Protein AF-R9JDZ4-F1 (afdb_monomer)

Foldseek 3Di:
DWKKKKWWQDPNDIDIDIDDLVRVLACVLCVVVDPTDMWMWTCRDPPDTFTKDFPDQDPQQKTFIGGPVRHTPGIDHHPHD

Structure (mmCIF, N/CA/C/O backbone):
data_AF-R9JDZ4-F1
#
_entry.id   AF-R9JDZ4-F1
#
loop_
_atom_site.group_PDB
_atom_site.id
_atom_site.type_symbol
_atom_site.label_atom_id
_atom_site.label_alt_id
_atom_site.label_comp_id
_atom_site.label_asym_id
_atom_site.label_entity_id
_atom_site.label_seq_id
_atom_site.pdbx_PDB_ins_code
_atom_site.Cartn_x
_atom_site.Cartn_y
_atom_site.Cartn_z
_atom_site.occupancy
_atom_site.B_iso_or_equiv
_atom_site.auth_seq_id
_atom_site.auth_comp_id
_atom_site.auth_asym_id
_atom_site.auth_atom_id
_atom_site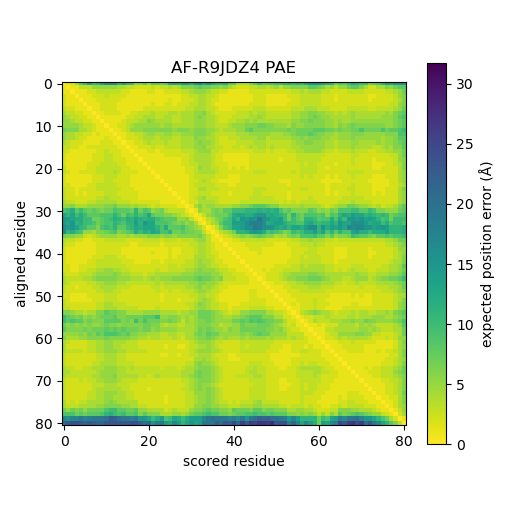.pdbx_PDB_model_num
ATOM 1 N N . MET A 1 1 ? -3.319 11.929 10.109 1.00 82.75 1 MET A N 1
ATOM 2 C CA . MET A 1 1 ? -2.060 11.381 9.553 1.00 82.75 1 MET A CA 1
ATOM 3 C C . MET A 1 1 ? -2.341 9.943 9.183 1.00 82.75 1 MET A C 1
ATOM 5 O O . MET A 1 1 ? -2.742 9.205 10.077 1.00 82.75 1 MET A O 1
ATOM 9 N N . ARG A 1 2 ? -2.205 9.574 7.904 1.00 93.56 2 ARG A N 1
ATOM 10 C CA . ARG A 1 2 ? -2.590 8.231 7.457 1.00 93.56 2 ARG A CA 1
ATOM 11 C C . ARG A 1 2 ? -1.624 7.159 7.957 1.00 93.56 2 ARG A C 1
ATOM 13 O O . ARG A 1 2 ? -0.456 7.450 8.245 1.00 93.56 2 ARG A O 1
ATOM 20 N N . LYS A 1 3 ? -2.134 5.939 8.098 1.00 97.19 3 LYS A N 1
ATOM 21 C CA . LYS A 1 3 ? -1.403 4.759 8.561 1.00 97.19 3 LYS A CA 1
ATOM 22 C C . LYS A 1 3 ? -1.673 3.597 7.624 1.00 97.19 3 LYS A C 1
ATOM 24 O O . LYS A 1 3 ? -2.826 3.282 7.353 1.00 97.19 3 LYS A O 1
ATOM 29 N N . PHE A 1 4 ? -0.602 2.947 7.190 1.00 98.00 4 PHE A N 1
ATOM 30 C CA . PHE A 1 4 ? -0.682 1.840 6.251 1.00 98.00 4 PHE A CA 1
ATOM 31 C C . PHE A 1 4 ? -0.048 0.598 6.833 1.00 98.00 4 PHE A C 1
ATOM 33 O O . PHE A 1 4 ? 1.107 0.633 7.247 1.00 98.00 4 PHE A O 1
ATOM 40 N N . LEU A 1 5 ? -0.794 -0.496 6.843 1.00 97.44 5 LEU A N 1
ATOM 41 C CA . LEU A 1 5 ? -0.253 -1.816 7.103 1.00 97.44 5 LEU A CA 1
ATOM 42 C C . LEU A 1 5 ? 0.272 -2.376 5.782 1.00 97.44 5 LEU A C 1
ATOM 44 O O . LEU A 1 5 ? -0.492 -2.520 4.832 1.00 97.44 5 LEU A O 1
ATOM 48 N N . VAL A 1 6 ? 1.556 -2.717 5.732 1.00 95.75 6 VAL A N 1
ATOM 49 C CA . VAL A 1 6 ? 2.118 -3.518 4.641 1.00 95.75 6 VAL A CA 1
ATOM 50 C C . VAL A 1 6 ? 2.350 -4.925 5.164 1.00 95.75 6 VAL A C 1
ATOM 52 O O . VAL A 1 6 ? 2.932 -5.089 6.238 1.00 95.75 6 VAL A O 1
ATOM 55 N N . GLN A 1 7 ? 1.883 -5.925 4.423 1.00 94.94 7 GLN A N 1
ATOM 56 C CA . GLN A 1 7 ? 2.115 -7.339 4.709 1.00 94.94 7 GLN A CA 1
ATOM 57 C C . GLN A 1 7 ? 2.788 -7.991 3.509 1.00 94.94 7 GLN A C 1
ATOM 59 O O . GLN A 1 7 ? 2.329 -7.815 2.386 1.00 94.94 7 GLN A O 1
ATOM 64 N N . GLN A 1 8 ? 3.837 -8.764 3.750 1.00 91.25 8 GLN A N 1
ATOM 65 C CA . GLN A 1 8 ? 4.586 -9.483 2.725 1.00 91.25 8 GLN A CA 1
ATOM 66 C C . GLN A 1 8 ? 4.836 -10.916 3.186 1.00 91.25 8 GLN A C 1
ATOM 68 O O . GLN A 1 8 ? 5.010 -11.164 4.381 1.00 91.25 8 GLN A O 1
ATOM 73 N N . VAL A 1 9 ? 4.873 -11.860 2.249 1.00 88.38 9 VAL A N 1
ATOM 74 C CA . VAL A 1 9 ? 5.301 -13.233 2.540 1.00 88.38 9 VAL A CA 1
ATOM 75 C C . VAL A 1 9 ? 6.774 -13.383 2.175 1.00 88.38 9 VAL A C 1
ATOM 77 O O . VAL A 1 9 ? 7.130 -13.306 1.004 1.00 88.38 9 VAL A O 1
ATOM 80 N N . ILE A 1 10 ? 7.626 -13.629 3.171 1.00 85.50 10 ILE A N 1
ATOM 81 C CA . ILE A 1 10 ? 9.066 -13.857 3.000 1.00 85.50 10 ILE A CA 1
ATOM 82 C C . ILE A 1 10 ? 9.390 -15.236 3.571 1.00 85.50 10 ILE A C 1
ATOM 84 O O . ILE A 1 10 ? 9.112 -15.508 4.738 1.00 85.50 10 ILE A O 1
ATOM 88 N N . ASN A 1 11 ? 9.95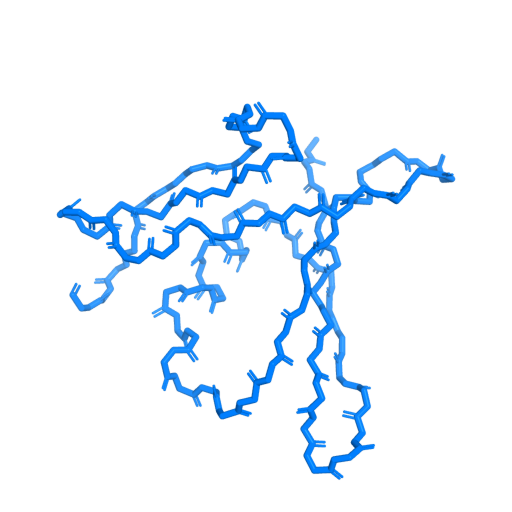2 -16.134 2.754 1.00 86.44 11 ASN A N 1
ATOM 89 C CA . ASN A 1 11 ? 10.275 -17.515 3.151 1.00 86.44 11 ASN A CA 1
ATOM 90 C C . ASN A 1 11 ? 9.093 -18.266 3.808 1.00 86.44 11 ASN A C 1
ATOM 92 O O . ASN A 1 11 ? 9.268 -19.014 4.769 1.00 86.44 11 ASN A O 1
ATOM 96 N N . GLY A 1 12 ? 7.870 -18.034 3.316 1.00 85.19 12 GLY A N 1
ATOM 97 C CA . GLY A 1 12 ? 6.646 -18.643 3.851 1.00 85.19 12 GLY A CA 1
ATOM 98 C C . GLY A 1 12 ? 6.145 -18.045 5.172 1.00 85.19 12 GLY A C 1
ATOM 99 O O . GLY A 1 12 ? 5.166 -18.543 5.723 1.00 85.19 12 GLY A O 1
ATOM 100 N N . GLN A 1 13 ? 6.777 -16.984 5.682 1.00 88.00 13 GLN A N 1
ATOM 101 C CA . GLN A 1 13 ? 6.341 -16.259 6.874 1.00 88.00 13 GLN A CA 1
ATOM 102 C C . GLN A 1 13 ? 5.735 -14.908 6.502 1.00 88.00 13 GLN A C 1
ATOM 104 O O . GLN A 1 13 ? 6.230 -14.214 5.617 1.00 88.00 13 GLN A O 1
ATOM 109 N N . VAL A 1 14 ? 4.670 -14.520 7.207 1.00 89.81 14 VAL A N 1
ATOM 110 C CA . VAL A 1 14 ? 4.072 -13.190 7.054 1.00 89.81 14 VAL A CA 1
ATOM 111 C C . VAL A 1 14 ? 4.900 -12.184 7.849 1.00 89.81 14 VAL A C 1
ATOM 113 O O . VAL A 1 14 ? 4.905 -12.197 9.081 1.00 89.81 14 VAL A O 1
ATOM 116 N N . CYS A 1 15 ? 5.582 -11.297 7.135 1.00 90.31 15 CYS A N 1
ATOM 117 C CA . CYS A 1 15 ? 6.235 -10.116 7.678 1.00 90.31 15 CYS A CA 1
ATOM 118 C C . CYS A 1 15 ? 5.301 -8.913 7.521 1.00 90.31 15 CYS A C 1
ATOM 120 O O . CYS A 1 15 ? 4.614 -8.783 6.509 1.00 90.31 15 CYS A O 1
ATOM 122 N N . GLN A 1 16 ? 5.255 -8.029 8.519 1.00 93.50 16 GLN A N 1
ATOM 123 C CA . GLN A 1 16 ? 4.354 -6.878 8.484 1.00 93.50 16 GLN A CA 1
ATOM 124 C C . GLN A 1 16 ? 4.917 -5.651 9.197 1.00 93.50 16 GLN A C 1
ATOM 126 O O . GLN A 1 16 ? 5.707 -5.776 10.134 1.00 93.50 16 GLN A O 1
ATOM 131 N N . GLY A 1 17 ? 4.453 -4.470 8.792 1.00 95.12 17 GLY A N 1
ATOM 132 C CA . GLY A 1 17 ? 4.794 -3.197 9.426 1.00 95.12 17 GLY A CA 1
ATOM 133 C C . GLY A 1 17 ? 3.721 -2.131 9.213 1.00 95.12 17 GLY A C 1
ATOM 134 O O . GLY A 1 17 ? 2.968 -2.187 8.242 1.00 95.12 17 GLY A O 1
ATOM 135 N N . ILE A 1 18 ? 3.654 -1.159 10.128 1.00 97.06 18 ILE A N 1
ATOM 136 C CA . ILE A 1 18 ? 2.785 0.018 10.001 1.00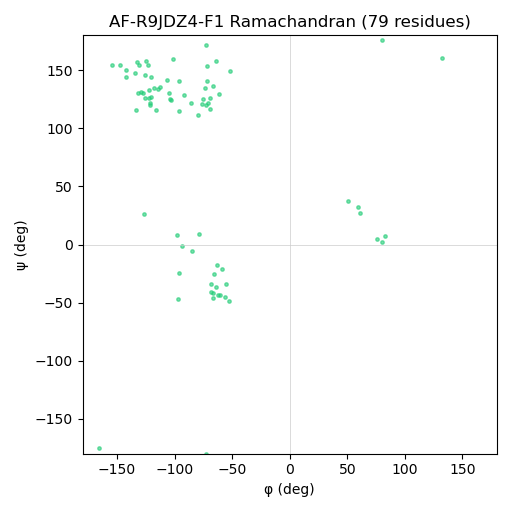 97.06 18 ILE A CA 1
ATOM 137 C C . ILE A 1 18 ? 3.634 1.227 9.612 1.00 97.06 18 ILE A C 1
ATOM 139 O O . ILE A 1 18 ? 4.579 1.587 10.314 1.00 97.06 18 ILE A O 1
ATOM 143 N N . TYR A 1 19 ? 3.251 1.882 8.524 1.00 96.88 19 TYR A N 1
ATOM 144 C CA . TYR A 1 19 ? 3.996 2.952 7.876 1.00 96.88 19 TYR A CA 1
ATOM 145 C C . TYR A 1 19 ? 3.162 4.238 7.839 1.00 96.88 19 TYR A C 1
ATOM 147 O O . TYR A 1 19 ? 1.940 4.210 7.684 1.00 96.88 19 TYR A O 1
ATOM 155 N N . SER A 1 20 ? 3.817 5.389 7.990 1.00 96.81 20 SER A N 1
ATOM 156 C CA . SER A 1 20 ? 3.255 6.671 7.551 1.00 96.81 20 SER A CA 1
ATOM 157 C C . SER A 1 20 ? 3.272 6.778 6.024 1.00 96.81 20 SER A C 1
ATOM 159 O O . SER A 1 20 ? 3.905 5.973 5.348 1.00 96.81 20 SER A O 1
ATOM 161 N N . GLU A 1 21 ? 2.641 7.814 5.474 1.00 95.62 21 GLU A N 1
ATOM 162 C CA . GLU A 1 21 ? 2.637 8.099 4.030 1.00 95.62 21 GLU A CA 1
ATOM 163 C C . GLU A 1 21 ? 4.057 8.150 3.445 1.00 95.62 21 GLU A C 1
ATOM 165 O O . GLU A 1 21 ? 4.359 7.468 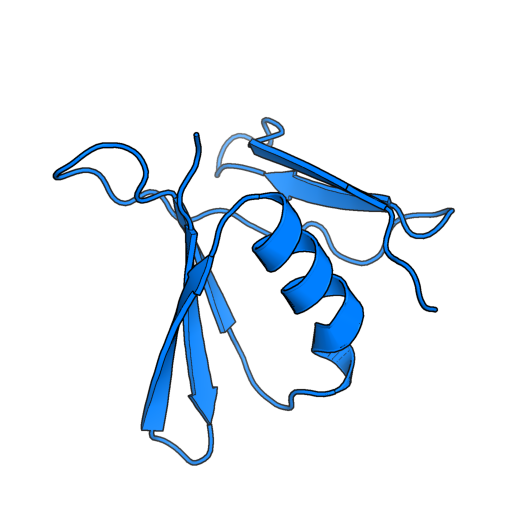2.471 1.00 95.62 21 GLU A O 1
ATOM 170 N N . ILE A 1 22 ? 4.966 8.892 4.090 1.00 93.81 22 ILE A N 1
ATOM 171 C CA . ILE A 1 22 ? 6.360 9.025 3.637 1.00 93.81 22 ILE A CA 1
ATOM 172 C C . ILE A 1 22 ? 7.102 7.691 3.746 1.00 93.81 22 ILE A C 1
ATOM 174 O O . ILE A 1 22 ? 7.881 7.338 2.864 1.00 93.81 22 ILE A O 1
ATOM 178 N N . GLN A 1 23 ? 6.886 6.948 4.834 1.00 95.06 23 GLN A N 1
ATOM 179 C CA . GLN A 1 23 ? 7.550 5.660 5.022 1.00 95.06 23 GLN A CA 1
ATOM 180 C C . GLN A 1 23 ? 7.044 4.616 4.020 1.00 95.06 23 GLN A C 1
ATOM 182 O O . GLN A 1 23 ? 7.837 3.798 3.571 1.00 95.06 23 GLN A O 1
ATOM 187 N N . LEU A 1 24 ? 5.766 4.671 3.637 1.00 95.19 24 LEU A N 1
ATOM 188 C CA . LEU A 1 24 ? 5.197 3.810 2.607 1.00 95.19 24 LEU A CA 1
ATOM 189 C C . LEU A 1 24 ? 5.786 4.123 1.231 1.00 95.19 24 LEU A C 1
ATOM 191 O O . LEU A 1 24 ? 6.211 3.205 0.544 1.00 95.19 24 LEU A O 1
ATOM 195 N N . ILE A 1 25 ? 5.880 5.402 0.848 1.00 93.69 25 ILE A N 1
ATOM 196 C CA . ILE A 1 25 ? 6.537 5.793 -0.411 1.00 93.69 25 ILE A CA 1
ATOM 197 C C . ILE A 1 25 ? 7.973 5.264 -0.455 1.00 93.69 25 ILE A C 1
ATOM 199 O O . ILE A 1 25 ? 8.358 4.658 -1.445 1.00 93.69 25 ILE A O 1
ATOM 203 N N . ARG A 1 26 ? 8.734 5.406 0.638 1.00 91.75 26 ARG A N 1
ATOM 204 C CA . ARG A 1 26 ? 10.097 4.854 0.739 1.00 91.75 26 ARG A CA 1
ATOM 205 C C . ARG A 1 26 ? 10.137 3.328 0.684 1.00 91.75 26 ARG A C 1
ATOM 207 O O . ARG A 1 26 ? 11.073 2.773 0.129 1.00 91.75 26 ARG A O 1
ATOM 214 N N . TYR A 1 27 ? 9.155 2.649 1.274 1.00 91.38 27 TYR A N 1
ATOM 215 C CA . TYR A 1 27 ? 9.057 1.193 1.189 1.00 91.38 27 TYR A CA 1
ATOM 216 C C . TYR A 1 27 ? 8.867 0.742 -0.267 1.00 91.38 27 TYR A C 1
ATOM 218 O O . TYR A 1 27 ? 9.542 -0.182 -0.703 1.00 91.38 27 TYR A O 1
ATOM 226 N N . ILE A 1 28 ? 7.998 1.425 -1.021 1.00 90.88 28 ILE A N 1
ATOM 227 C CA . ILE A 1 28 ? 7.753 1.135 -2.442 1.00 90.88 28 ILE A CA 1
ATOM 228 C C . ILE A 1 28 ? 8.962 1.490 -3.309 1.00 90.88 28 ILE A C 1
ATOM 230 O O . ILE A 1 28 ? 9.327 0.701 -4.173 1.00 90.88 28 ILE A O 1
ATOM 234 N N . ASP A 1 29 ? 9.616 2.620 -3.034 1.00 89.06 29 ASP A N 1
ATOM 235 C CA . ASP A 1 29 ? 10.857 3.045 -3.698 1.00 89.06 29 ASP A CA 1
ATOM 236 C C . ASP A 1 29 ? 11.960 1.978 -3.599 1.00 89.06 29 ASP A C 1
ATOM 238 O O . ASP A 1 29 ? 12.727 1.773 -4.527 1.00 89.06 29 ASP A O 1
ATOM 242 N N . MET A 1 30 ? 12.001 1.247 -2.481 1.00 85.50 30 MET A N 1
ATOM 243 C CA . MET A 1 30 ? 12.941 0.146 -2.255 1.00 85.50 30 MET A CA 1
ATOM 244 C C . MET A 1 30 ? 12.332 -1.235 -2.537 1.00 85.50 30 MET A C 1
ATOM 246 O O . MET A 1 30 ? 12.956 -2.243 -2.207 1.00 85.50 30 MET A O 1
ATOM 250 N N . SER A 1 31 ? 11.117 -1.321 -3.095 1.00 77.31 31 SER A N 1
ATOM 251 C CA . SER A 1 31 ? 10.418 -2.610 -3.220 1.00 77.31 31 SER A CA 1
ATOM 252 C C . SER A 1 31 ? 11.115 -3.587 -4.162 1.00 77.31 31 SER A C 1
ATOM 254 O O . SER A 1 31 ? 11.050 -4.793 -3.943 1.00 77.31 31 SER A O 1
ATOM 256 N N . ASP A 1 32 ? 11.892 -3.066 -5.107 1.00 69.25 32 ASP A N 1
ATOM 257 C CA . ASP A 1 32 ? 12.774 -3.809 -6.006 1.00 69.25 32 ASP A CA 1
ATOM 258 C C . ASP A 1 32 ? 13.840 -4.632 -5.249 1.00 69.25 32 ASP A C 1
ATOM 260 O O . ASP A 1 32 ? 14.389 -5.594 -5.782 1.00 69.25 32 ASP A O 1
ATOM 264 N N . CYS A 1 33 ? 14.133 -4.274 -3.993 1.00 61.12 33 CYS A N 1
ATOM 265 C CA . CYS A 1 33 ? 15.056 -4.997 -3.116 1.00 61.12 33 CYS A CA 1
ATOM 266 C C . CYS A 1 33 ? 14.401 -6.172 -2.371 1.00 61.12 33 CYS A C 1
ATOM 268 O O . CYS A 1 33 ? 15.100 -6.899 -1.660 1.00 61.12 33 CYS A O 1
ATOM 270 N N . TYR A 1 34 ? 13.082 -6.353 -2.485 1.00 67.69 34 TYR A N 1
ATOM 271 C CA . TYR A 1 34 ? 12.347 -7.403 -1.787 1.00 67.69 34 TYR A CA 1
ATOM 272 C C . TYR A 1 34 ? 11.731 -8.383 -2.795 1.00 67.69 34 TYR A C 1
ATOM 274 O O . TYR A 1 34 ? 10.836 -8.035 -3.558 1.00 67.69 34 TYR 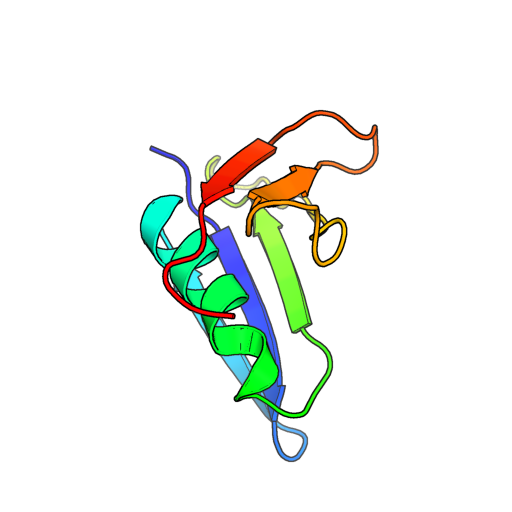A O 1
ATOM 282 N N . GLU A 1 35 ? 12.164 -9.645 -2.769 1.00 63.78 35 GLU A N 1
ATOM 283 C CA . GLU A 1 35 ? 11.477 -10.718 -3.492 1.00 63.78 35 GLU A CA 1
ATOM 284 C C . GLU A 1 35 ? 10.184 -11.104 -2.748 1.00 63.78 35 GLU A C 1
ATOM 286 O O . GLU A 1 35 ? 10.220 -11.437 -1.562 1.00 63.78 35 GLU A O 1
ATOM 291 N N . GLY A 1 36 ? 9.036 -11.074 -3.435 1.00 70.88 36 GLY A N 1
ATOM 292 C CA . GLY A 1 36 ? 7.769 -11.622 -2.934 1.00 70.88 36 GLY A CA 1
ATOM 293 C C . GLY A 1 36 ? 6.560 -10.697 -3.082 1.00 70.88 36 GLY A C 1
ATOM 294 O O . GLY A 1 36 ? 6.685 -9.483 -3.221 1.00 70.88 36 GLY A O 1
ATOM 295 N N . GLU A 1 37 ? 5.365 -11.285 -3.027 1.00 82.12 37 GLU A N 1
ATOM 296 C CA . GLU A 1 37 ? 4.102 -10.546 -3.066 1.00 82.12 37 GLU A CA 1
ATOM 297 C C . GLU A 1 37 ? 3.851 -9.817 -1.739 1.00 82.12 37 GLU A C 1
ATOM 299 O O . GLU A 1 37 ? 3.988 -10.396 -0.654 1.00 82.12 37 GLU A O 1
ATOM 304 N N . TYR A 1 38 ? 3.443 -8.550 -1.830 1.00 90.88 38 TYR A N 1
ATOM 305 C CA . TYR A 1 38 ? 2.985 -7.763 -0.691 1.00 90.88 38 TYR A CA 1
ATOM 306 C C . TYR A 1 38 ? 1.583 -7.197 -0.931 1.00 90.88 38 TYR A C 1
ATOM 308 O O . TYR A 1 38 ? 1.134 -7.028 -2.064 1.00 90.88 38 TYR A O 1
ATOM 316 N N . LYS A 1 39 ? 0.904 -6.864 0.165 1.00 94.94 39 LYS A N 1
ATOM 317 C CA . LYS A 1 39 ? -0.376 -6.154 0.191 1.00 94.94 39 LYS A CA 1
ATOM 318 C C . LYS A 1 39 ? -0.278 -4.926 1.080 1.00 94.94 39 LYS A C 1
ATOM 320 O O . LYS A 1 39 ? 0.415 -4.950 2.098 1.00 94.94 39 LYS A O 1
ATOM 325 N N . ILE A 1 40 ? -0.987 -3.867 0.698 1.00 96.94 40 ILE A N 1
ATOM 326 C CA . ILE A 1 40 ? -1.043 -2.605 1.437 1.00 96.94 40 ILE A CA 1
ATOM 327 C C . ILE A 1 40 ? -2.487 -2.365 1.868 1.00 96.94 40 ILE A C 1
ATOM 329 O O . ILE A 1 40 ? -3.408 -2.483 1.062 1.00 96.94 40 ILE A O 1
ATOM 333 N N . TYR A 1 41 ? -2.678 -1.969 3.120 1.00 97.81 41 TYR A N 1
ATOM 334 C CA . TYR A 1 41 ? -3.982 -1.613 3.660 1.00 97.81 41 TYR A CA 1
ATOM 335 C C . TYR A 1 41 ? -3.932 -0.252 4.346 1.00 97.81 41 TYR A C 1
ATOM 337 O O . TYR A 1 41 ? -3.056 -0.020 5.179 1.00 97.81 41 TYR A O 1
ATOM 345 N N . ASP A 1 42 ? -4.879 0.632 4.041 1.00 97.75 42 ASP A N 1
ATOM 346 C CA . ASP A 1 42 ? -5.171 1.806 4.860 1.00 97.75 42 ASP A CA 1
ATOM 347 C C . ASP A 1 42 ? -5.891 1.348 6.137 1.00 97.75 42 ASP A C 1
ATOM 349 O O . ASP A 1 42 ? -6.943 0.704 6.090 1.00 97.75 42 ASP A O 1
ATOM 353 N N . VAL A 1 43 ? -5.269 1.647 7.275 1.00 97.56 43 VAL A N 1
ATOM 354 C CA . VAL A 1 43 ? -5.734 1.317 8.631 1.00 97.56 43 VAL A CA 1
ATOM 355 C C . VAL A 1 43 ? -5.780 2.573 9.504 1.00 97.56 43 VAL A C 1
ATOM 357 O O . VAL A 1 43 ? -5.602 2.517 10.721 1.00 97.56 43 VAL A O 1
ATOM 360 N N . THR A 1 44 ? -5.939 3.737 8.869 1.00 96.06 44 THR A N 1
ATOM 361 C CA . THR A 1 44 ? -5.963 5.037 9.549 1.00 96.06 44 THR A CA 1
ATOM 362 C C . THR A 1 44 ? -7.109 5.124 10.552 1.00 96.06 44 THR A C 1
ATOM 364 O O . THR A 1 44 ? -6.907 5.602 11.669 1.00 96.06 44 THR A O 1
ATOM 367 N N . GLU A 1 45 ? -8.291 4.651 10.160 1.00 96.06 45 GLU A N 1
ATOM 368 C CA . GLU A 1 45 ? -9.489 4.658 10.994 1.00 96.06 45 GLU A CA 1
ATOM 369 C C . GLU A 1 45 ? -9.608 3.349 11.777 1.00 96.06 45 GLU A C 1
ATOM 371 O O . GLU A 1 45 ? -9.543 2.249 11.225 1.00 96.06 45 GLU A O 1
ATOM 376 N N . PHE A 1 46 ? -9.804 3.459 13.091 1.00 92.94 46 PHE A N 1
ATOM 377 C CA . PHE A 1 46 ? -9.925 2.287 13.951 1.00 92.94 46 PHE A CA 1
ATOM 378 C C . PHE A 1 46 ? -11.135 1.431 13.550 1.00 92.94 46 PHE A C 1
ATOM 380 O O . PHE A 1 46 ? -12.255 1.926 13.432 1.00 92.94 46 PHE A O 1
ATOM 387 N N . GLY A 1 47 ? -10.909 0.127 13.372 1.00 94.25 47 GLY A N 1
ATOM 388 C CA . GLY A 1 47 ? -11.945 -0.819 12.949 1.00 94.25 47 GLY A CA 1
ATOM 389 C C . GLY A 1 47 ? -12.228 -0.825 11.444 1.00 94.25 47 GLY A C 1
ATOM 390 O O . GLY A 1 47 ? -13.084 -1.593 11.010 1.00 94.25 47 GLY A O 1
ATOM 391 N N . GLN A 1 48 ? -11.512 -0.027 10.646 1.00 95.25 48 GLN A N 1
ATOM 392 C CA . GLN A 1 48 ? -11.584 -0.061 9.187 1.00 95.25 48 GLN A CA 1
ATOM 393 C C . GLN A 1 48 ? -10.263 -0.558 8.603 1.00 95.25 48 GLN A C 1
ATOM 395 O O . GLN A 1 48 ? -9.180 -0.160 9.029 1.00 95.25 48 GLN A O 1
ATOM 400 N N . VAL A 1 49 ? -10.366 -1.449 7.622 1.00 96.25 49 VAL A N 1
ATOM 401 C CA . VAL A 1 49 ? -9.227 -1.961 6.863 1.00 96.25 49 VAL A CA 1
ATOM 402 C C . VAL A 1 49 ? -9.613 -1.898 5.397 1.00 96.25 49 VAL A C 1
ATOM 404 O O . VAL A 1 49 ? -10.556 -2.570 4.977 1.00 96.25 49 VAL A O 1
ATOM 407 N N . GLN A 1 50 ? -8.903 -1.082 4.627 1.00 97.19 50 GLN A N 1
ATOM 408 C CA . GLN A 1 50 ? -9.150 -0.918 3.199 1.00 97.19 50 GLN A CA 1
ATOM 409 C C . GLN A 1 50 ? -7.892 -1.282 2.418 1.00 97.19 50 GLN A C 1
ATOM 411 O O . GLN A 1 50 ? -6.854 -0.661 2.609 1.00 97.19 50 GLN A O 1
ATOM 416 N N . GLU A 1 51 ? -7.967 -2.274 1.530 1.00 97.88 51 GLU A N 1
ATOM 417 C CA . GLU A 1 51 ? -6.848 -2.586 0.633 1.00 97.88 51 GLU A CA 1
ATOM 418 C C . GLU A 1 51 ? -6.634 -1.439 -0.363 1.00 97.88 51 GLU A C 1
ATOM 420 O O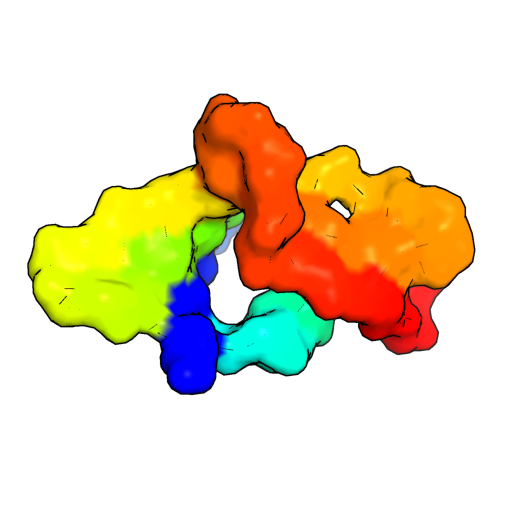 . GLU A 1 51 ? -7.590 -0.876 -0.910 1.00 97.88 51 GLU A O 1
ATOM 425 N N . VAL A 1 52 ? -5.369 -1.083 -0.571 1.00 97.56 52 VAL A N 1
ATOM 426 C CA . VAL A 1 52 ? -4.936 -0.046 -1.508 1.00 97.56 52 VAL A CA 1
ATOM 427 C C . VAL A 1 52 ? -3.809 -0.582 -2.380 1.00 97.56 52 VAL A C 1
ATOM 429 O O . VAL A 1 52 ? -3.074 -1.492 -2.002 1.00 97.56 52 VAL A O 1
ATOM 432 N N . PHE A 1 53 ? -3.671 -0.014 -3.571 1.00 95.31 53 PHE A N 1
ATOM 433 C CA . PHE A 1 53 ? -2.919 -0.627 -4.655 1.00 95.31 53 PHE A CA 1
ATOM 434 C C . PHE A 1 53 ? -1.853 0.321 -5.177 1.00 95.31 53 PHE A C 1
ATOM 436 O O . PHE A 1 53 ? -2.149 1.447 -5.580 1.00 95.31 53 PHE A O 1
ATOM 443 N N . T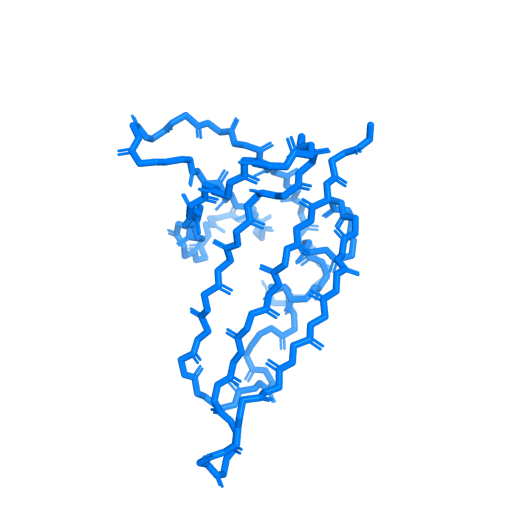YR A 1 54 ? -0.610 -0.151 -5.213 1.00 92.81 54 TYR A N 1
ATOM 444 C CA . TYR A 1 54 ? 0.446 0.512 -5.962 1.00 92.81 54 TYR A CA 1
ATOM 445 C C . TYR A 1 54 ? 0.175 0.359 -7.463 1.00 92.81 54 TYR A C 1
ATOM 447 O O . TYR A 1 54 ? -0.005 -0.749 -7.960 1.00 92.81 54 TYR A O 1
ATOM 455 N N . SER A 1 55 ? 0.136 1.475 -8.193 1.00 86.44 55 SER A N 1
ATOM 456 C CA . SER A 1 55 ? -0.170 1.490 -9.633 1.00 86.44 55 SER A CA 1
ATOM 457 C C . SER A 1 55 ?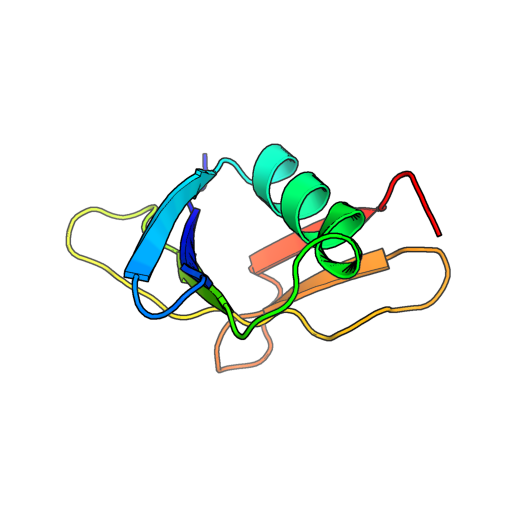 1.011 1.096 -10.539 1.00 86.44 55 SER A C 1
ATOM 459 O O . SER A 1 55 ? 0.911 1.252 -11.755 1.00 86.44 55 SER A O 1
ATOM 461 N N . GLY A 1 56 ? 2.122 0.614 -9.973 1.00 83.38 56 GLY A N 1
ATOM 462 C CA . GLY A 1 56 ? 3.365 0.370 -10.704 1.00 83.38 56 GLY A CA 1
ATOM 463 C C . GLY A 1 56 ? 4.193 1.640 -10.929 1.00 83.38 56 GLY A C 1
ATOM 464 O O . GLY A 1 56 ? 3.783 2.746 -10.568 1.00 83.38 56 GLY A O 1
ATOM 465 N N . TRP A 1 57 ? 5.375 1.460 -11.521 1.00 79.75 57 TRP A N 1
ATOM 466 C CA . TRP A 1 57 ? 6.331 2.538 -11.766 1.00 79.75 57 TRP A CA 1
ATOM 467 C C . TRP A 1 57 ? 5.806 3.502 -12.834 1.00 79.75 57 TRP A C 1
ATOM 469 O O . TRP A 1 57 ? 5.603 3.121 -13.989 1.00 79.75 57 TRP A O 1
ATOM 479 N N . LEU A 1 58 ? 5.584 4.761 -12.448 1.00 85.94 58 LEU A N 1
ATOM 480 C CA . LEU A 1 58 ? 5.152 5.823 -13.358 1.00 85.94 58 LEU A CA 1
ATOM 481 C C . LEU A 1 58 ? 6.342 6.718 -13.752 1.00 85.94 58 LEU A C 1
ATOM 483 O O . LEU A 1 58 ? 7.347 6.767 -13.035 1.00 85.94 58 LEU A O 1
ATOM 487 N N . PRO A 1 59 ? 6.247 7.462 -14.874 1.00 87.25 59 PRO A N 1
ATOM 488 C CA .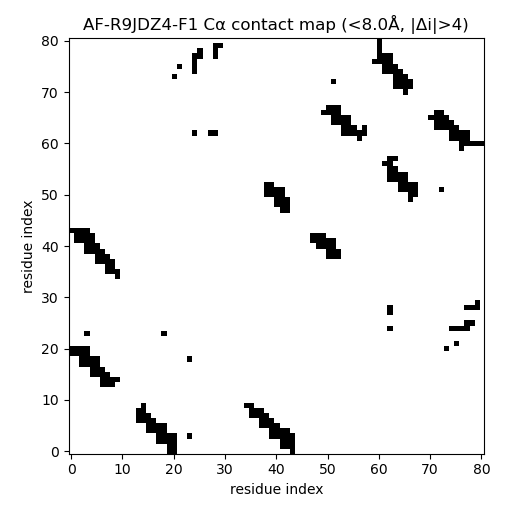 PRO A 1 59 ? 7.307 8.366 -15.313 1.00 87.25 59 PRO A CA 1
ATOM 489 C C . PRO A 1 59 ? 7.757 9.341 -14.220 1.00 87.25 59 PRO A C 1
ATOM 491 O O . PRO A 1 59 ? 6.959 9.775 -13.390 1.00 87.25 59 PRO A O 1
ATOM 494 N N . ASN A 1 60 ? 9.034 9.730 -14.266 1.00 87.69 60 ASN A N 1
ATOM 495 C CA . ASN A 1 60 ? 9.660 10.644 -13.302 1.00 87.69 60 ASN A CA 1
ATOM 496 C C . ASN A 1 60 ? 9.613 10.145 -11.850 1.00 87.69 60 ASN A C 1
ATOM 498 O O . ASN A 1 60 ? 9.519 10.957 -10.930 1.00 87.69 60 ASN A O 1
ATOM 502 N N . ARG A 1 61 ? 9.677 8.821 -11.645 1.00 87.06 61 ARG A N 1
ATOM 503 C CA . ARG A 1 61 ? 9.704 8.191 -10.311 1.00 87.06 61 ARG A CA 1
ATOM 504 C C . ARG A 1 61 ? 8.461 8.486 -9.484 1.00 87.06 61 ARG A C 1
ATOM 506 O O . ARG A 1 61 ? 8.507 8.551 -8.255 1.00 87.06 61 ARG A O 1
ATOM 513 N N . PHE A 1 62 ? 7.346 8.741 -10.158 1.00 91.75 62 PHE A N 1
ATOM 514 C CA . PHE A 1 62 ? 6.108 9.043 -9.472 1.00 91.75 62 PHE A CA 1
ATOM 515 C C . PHE A 1 62 ? 5.509 7.750 -8.921 1.00 91.75 62 PHE A C 1
ATOM 517 O O . PHE A 1 62 ? 5.212 6.812 -9.657 1.00 91.75 62 PHE A O 1
ATOM 524 N N . ILE A 1 63 ? 5.322 7.707 -7.608 1.00 93.50 63 ILE A N 1
ATOM 525 C CA . ILE A 1 63 ? 4.702 6.587 -6.912 1.00 93.50 63 ILE A CA 1
ATOM 526 C C . ILE A 1 63 ? 3.280 7.004 -6.561 1.00 93.50 63 ILE A C 1
ATOM 528 O O . ILE A 1 63 ? 3.054 8.025 -5.903 1.00 93.50 63 ILE A O 1
ATOM 532 N N . LYS A 1 64 ? 2.312 6.197 -7.000 1.00 94.94 64 LYS A N 1
ATOM 533 C CA . LYS A 1 64 ? 0.883 6.425 -6.777 1.00 94.94 64 LYS A CA 1
ATOM 534 C C . LYS A 1 64 ? 0.234 5.186 -6.178 1.00 94.94 64 LYS A C 1
ATOM 536 O O . LYS A 1 64 ? 0.383 4.084 -6.708 1.00 94.94 64 LYS A O 1
ATOM 541 N N . ILE A 1 65 ? -0.519 5.397 -5.105 1.00 95.69 65 ILE A N 1
ATOM 542 C CA . ILE A 1 65 ? -1.273 4.368 -4.394 1.00 95.69 65 ILE A CA 1
ATOM 543 C C . ILE A 1 65 ? -2.747 4.755 -4.427 1.00 95.69 65 ILE A C 1
ATOM 545 O O . ILE A 1 65 ? -3.097 5.887 -4.075 1.00 95.69 65 ILE A O 1
ATOM 549 N N . THR A 1 66 ? -3.603 3.840 -4.874 1.00 97.12 66 THR A N 1
ATOM 550 C CA . THR A 1 66 ? -5.032 4.098 -5.079 1.00 97.12 66 THR A CA 1
ATOM 551 C C . THR A 1 66 ? -5.920 3.152 -4.294 1.00 97.12 66 THR A C 1
ATOM 553 O O . THR A 1 66 ? -5.529 2.026 -4.004 1.00 97.12 66 THR A O 1
ATOM 556 N N . ASP A 1 67 ? -7.137 3.590 -3.989 1.00 96.19 67 ASP A N 1
ATOM 557 C CA . ASP A 1 67 ? -8.186 2.690 -3.515 1.00 96.19 67 ASP A CA 1
ATOM 558 C C . ASP A 1 67 ? -8.718 1.800 -4.658 1.00 96.19 67 ASP A C 1
ATOM 560 O O . ASP A 1 67 ? -8.290 1.897 -5.814 1.00 96.19 67 ASP A O 1
ATOM 564 N N . SER A 1 68 ? -9.683 0.937 -4.339 1.00 94.88 68 SER A N 1
ATOM 565 C CA . SER A 1 68 ? -10.368 0.069 -5.305 1.00 94.88 68 SER A CA 1
ATOM 566 C C . SER A 1 68 ? -11.169 0.818 -6.378 1.00 94.88 68 SER A C 1
ATOM 568 O O . SER A 1 68 ? -11.495 0.231 -7.406 1.00 94.88 68 SER A O 1
ATOM 570 N N . ASN A 1 69 ? -11.481 2.098 -6.167 1.00 95.44 69 ASN A N 1
ATOM 571 C CA . ASN A 1 69 ? -12.187 2.945 -7.127 1.00 95.44 69 ASN A CA 1
ATOM 572 C C . ASN A 1 69 ? -11.218 3.754 -8.010 1.00 95.44 69 ASN A C 1
ATOM 574 O O . ASN A 1 69 ? -11.659 4.509 -8.875 1.00 95.44 69 ASN A O 1
ATOM 578 N N . GLY A 1 70 ? -9.904 3.624 -7.797 1.00 93.31 70 GLY A N 1
ATOM 579 C CA . GLY A 1 70 ? -8.875 4.370 -8.518 1.00 93.31 70 GLY A CA 1
ATOM 580 C C . GLY A 1 70 ? -8.608 5.777 -7.971 1.00 93.31 70 GLY A C 1
ATOM 581 O O . GLY A 1 70 ? -7.828 6.519 -8.576 1.00 93.31 70 GLY A O 1
ATOM 582 N N . ASN A 1 71 ? -9.199 6.155 -6.832 1.00 95.88 71 ASN A N 1
ATOM 583 C CA . ASN A 1 71 ? -8.908 7.434 -6.188 1.00 95.88 71 ASN A CA 1
ATOM 584 C C . ASN A 1 71 ? -7.511 7.404 -5.575 1.00 95.88 71 ASN A C 1
ATOM 586 O O . ASN A 1 71 ? -7.107 6.407 -4.977 1.00 95.88 71 ASN A O 1
ATOM 590 N N . ILE A 1 72 ? -6.780 8.513 -5.680 1.00 94.94 72 ILE A N 1
ATOM 591 C CA . ILE A 1 72 ? -5.442 8.626 -5.094 1.00 94.94 72 ILE A CA 1
ATOM 592 C C . ILE A 1 72 ? -5.559 8.697 -3.573 1.00 94.94 72 ILE A C 1
ATOM 594 O O . ILE A 1 72 ? -6.190 9.600 -3.024 1.00 94.94 72 ILE A O 1
ATOM 598 N N . VAL A 1 73 ? -4.912 7.747 -2.903 1.00 95.75 73 VAL A N 1
ATOM 599 C CA . VAL A 1 73 ? -4.832 7.662 -1.444 1.00 95.75 73 VAL A CA 1
ATOM 600 C C . VAL A 1 73 ? -3.525 8.286 -0.964 1.00 95.75 73 VAL A C 1
ATOM 602 O O . VAL A 1 73 ? -3.528 9.096 -0.042 1.00 95.75 73 VAL A O 1
ATOM 605 N N . VAL A 1 74 ? -2.407 7.938 -1.599 1.00 95.19 74 VAL A N 1
ATOM 606 C CA . VAL A 1 74 ? -1.092 8.531 -1.335 1.00 95.19 74 VAL A CA 1
ATOM 607 C C . VAL A 1 74 ? -0.358 8.669 -2.655 1.00 95.19 74 VAL A C 1
ATOM 609 O O . VAL A 1 74 ? -0.458 7.814 -3.537 1.00 95.19 74 VAL A O 1
ATOM 612 N N . SER A 1 75 ? 0.406 9.744 -2.778 1.00 94.88 75 SER A N 1
ATOM 613 C CA . SER A 1 75 ? 1.339 9.916 -3.878 1.00 94.88 75 SER A CA 1
ATOM 614 C C . SER A 1 75 ? 2.610 10.595 -3.405 1.00 94.88 75 SER A C 1
ATOM 616 O O . SER A 1 75 ? 2.579 11.418 -2.490 1.00 94.88 75 SER A O 1
ATOM 618 N N . GLY A 1 76 ? 3.712 10.288 -4.067 1.00 93.56 76 GLY A N 1
ATOM 619 C CA . GLY A 1 76 ? 5.004 10.893 -3.800 1.00 93.56 76 GLY A CA 1
ATOM 620 C C . GLY A 1 76 ? 5.979 10.599 -4.923 1.00 93.56 76 GLY A C 1
ATOM 621 O O . GLY A 1 76 ? 5.618 10.002 -5.936 1.00 93.56 76 GLY A O 1
ATOM 622 N N . TYR A 1 77 ? 7.217 11.025 -4.726 1.00 90.88 77 TYR A N 1
ATOM 623 C CA . TYR A 1 77 ? 8.307 10.730 -5.641 1.00 90.88 77 TYR A CA 1
ATOM 624 C C . TYR A 1 77 ? 9.314 9.842 -4.927 1.00 90.88 77 TYR A C 1
ATOM 626 O O . TYR A 1 77 ? 9.665 10.109 -3.772 1.00 90.88 77 TYR A O 1
ATOM 634 N N . GLY A 1 78 ? 9.731 8.790 -5.621 1.00 85.81 78 GLY A N 1
ATOM 635 C CA . GLY A 1 78 ? 10.857 7.963 -5.230 1.00 85.81 78 GLY A CA 1
ATOM 636 C C . GLY A 1 78 ? 12.165 8.748 -5.248 1.00 85.81 78 GLY A C 1
ATOM 637 O O . GLY A 1 78 ? 12.280 9.794 -5.899 1.00 85.81 78 GLY A O 1
ATOM 638 N N . THR A 1 79 ? 13.148 8.261 -4.502 1.00 81.25 79 THR A N 1
ATOM 639 C CA . THR A 1 79 ? 14.495 8.837 -4.482 1.00 81.25 79 THR A CA 1
ATOM 640 C C . THR A 1 79 ? 15.444 8.115 -5.426 1.00 81.25 79 THR A C 1
ATOM 642 O O . THR A 1 79 ? 16.359 8.766 -5.938 1.00 81.25 79 THR A O 1
ATOM 645 N N . ASP A 1 80 ? 15.174 6.846 -5.742 1.00 65.94 80 ASP A N 1
ATOM 646 C CA . ASP A 1 80 ? 16.009 6.028 -6.618 1.00 65.94 80 ASP A CA 1
ATOM 647 C C . ASP A 1 80 ? 15.207 5.274 -7.694 1.00 65.94 80 ASP A C 1
ATOM 649 O O . ASP A 1 80 ? 14.002 5.086 -7.571 1.00 65.94 80 ASP A O 1
ATOM 653 N N . HIS A 1 81 ? 15.923 4.922 -8.770 1.00 54.56 81 HIS A N 1
ATOM 654 C CA . HIS A 1 81 ? 15.491 4.393 -10.082 1.00 54.56 81 HIS A CA 1
ATOM 655 C C . HIS A 1 81 ? 14.869 5.402 -11.058 1.00 54.56 81 HIS A C 1
ATOM 657 O O . HIS A 1 81 ? 13.640 5.563 -11.170 1.00 54.56 81 HIS A O 1
#

Radius of gyration: 12.33 Å; Cα contacts (8 Å, |Δi|>4): 152; chains: 1; bounding box: 28×30×29 Å

Nearest PDB structures (foldseek):
  7uie-assembly1_A  TM=4.509E-01  e=2.530E+00  Clostridium botulinum
  3ffz-assembly1_A  TM=4.392E-01  e=4.809E+00  Clostridium botulinum
  3ffz-assembly2_B  TM=4.615E-01  e=6.439E+00  Clostridium botulinum
  4zkt-assembly3_E  TM=4.373E-01  e=6.439E+00  Clostridium botulinum E3 str. Alaska E43
  2lio-assembly1_A  TM=3.653E-01  e=6.826E+00  Bacteroides fragilis

pLDDT: mean 89.93, std 9.2, range [54.56, 98.0]

Sequence (81 aa):
MRKFLVQQVINGQVCQGIYSEIQLIRYIDMSDCYEGEYKIYDVTEFGQVQEVFYSGWLPNRFIKITDSNGNIVVSGYGTDH

Solvent-accessible surface area (backbone atoms only — not comparable to full-atom values): 4783 Å² total; per-residue (Å²): 130,62,33,32,40,40,39,32,47,52,98,89,38,85,45,72,49,81,28,44,68,70,53,44,48,52,49,58,45,50,39,88,79,51,84,64,68,68,50,40,26,45,48,58,52,88,97,46,79,42,66,39,41,74,75,57,93,40,81,91,33,33,43,44,27,20,40,90,86,66,47,80,73,50,73,49,68,44,92,61,124

Mean predicted aligned error: 3.99 Å

Secondary structure (DSSP, 8-state):
---EEEEEEETTEEEEEEE-HHHHHHHHHTGGG--S-EEEEE--STT--EEEEE--PBGGGEEEEE-TT--EEEEEE-S--